Protein AF-A0A6A7RZP3-F1 (afdb_monomer_lite)

Radius of gyration: 16.65 Å; chains: 1; bounding box: 34×27×43 Å

Organism: NCBI:txid327160

Sequence (94 aa):
VYELVSEMAKRAGHSGVIEFMPWDAAQRIAQTQPNIGILALTRSPEREDKYSWLAKLYTDDLVVVGGAGIDVASLDKVKDRPIGVLSNSGAEAL

Foldseek 3Di:
DVVVVVVVCVVVVHPDDDDDDPPVVLLVCQQPPPPDDDPPADDDPVCPVRDDDDDDPDDDDDAADDDPPQDRVDCVSPVPDDGDDDPPGPVVVD

Secondary structure (DSSP, 8-state):
-HHHHHHHHHHTT--PPP----HHHHHHHHHHSTT---SSPPP-GGGGGGS----------------TT---SSGGGTTTS-----TTSGGGG-

Structure (mmCIF, N/CA/C/O backbone):
data_AF-A0A6A7RZP3-F1
#
_entry.id   AF-A0A6A7RZP3-F1
#
loop_
_atom_site.group_PDB
_atom_site.id
_atom_site.type_symbol
_atom_site.label_atom_id
_atom_site.label_alt_id
_atom_site.label_comp_id
_atom_site.label_asym_id
_atom_site.label_entity_id
_atom_site.label_seq_id
_atom_site.pdbx_PDB_ins_code
_atom_site.Cartn_x
_atom_site.Cartn_y
_atom_site.Cartn_z
_atom_site.occupancy
_atom_site.B_iso_or_equiv
_atom_site.auth_seq_id
_atom_site.auth_comp_id
_atom_site.auth_asym_id
_atom_site.auth_atom_id
_atom_site.pdbx_PDB_model_num
ATOM 1 N N . VAL A 1 1 ? 0.683 9.858 3.819 1.00 88.06 1 VAL A N 1
ATOM 2 C CA . VAL A 1 1 ? -0.198 9.024 4.685 1.00 88.06 1 VAL A CA 1
ATOM 3 C C . VAL A 1 1 ? -0.179 9.481 6.134 1.00 88.06 1 VAL A C 1
ATOM 5 O O . VAL A 1 1 ? -1.247 9.743 6.662 1.00 88.06 1 VAL A O 1
ATOM 8 N N . TYR A 1 2 ? 0.998 9.583 6.765 1.00 90.88 2 TYR A N 1
ATOM 9 C CA . TYR A 1 2 ? 1.126 9.947 8.182 1.00 90.88 2 TYR A CA 1
ATOM 10 C C . TYR A 1 2 ? 0.330 11.205 8.557 1.00 90.88 2 TYR A C 1
ATOM 12 O O . TYR A 1 2 ? -0.558 11.131 9.392 1.00 90.88 2 TYR A O 1
ATOM 20 N N . GLU A 1 3 ? 0.582 12.333 7.887 1.00 91.69 3 GLU A N 1
ATOM 21 C CA . GLU A 1 3 ? -0.087 13.608 8.194 1.00 91.69 3 GLU A CA 1
ATOM 22 C C . GLU A 1 3 ? -1.610 13.522 8.055 1.00 91.69 3 GLU A C 1
ATOM 24 O O . GLU A 1 3 ? -2.340 14.007 8.915 1.00 91.69 3 GLU A O 1
ATOM 29 N N . LEU A 1 4 ? -2.084 12.839 7.006 1.00 90.62 4 LEU A N 1
ATOM 30 C CA . LEU A 1 4 ? -3.507 12.605 6.768 1.00 90.62 4 LEU A CA 1
ATOM 31 C C . LEU A 1 4 ? -4.147 11.844 7.936 1.00 90.62 4 LEU A C 1
ATOM 33 O O . LEU A 1 4 ? -5.180 12.260 8.450 1.00 90.62 4 LEU A O 1
ATOM 37 N N . VAL A 1 5 ? -3.526 10.747 8.371 1.00 90.00 5 VAL A N 1
ATOM 38 C CA . VAL A 1 5 ? -4.059 9.909 9.453 1.00 90.00 5 VAL A CA 1
ATOM 39 C C . VAL A 1 5 ? -3.963 10.621 10.802 1.00 90.00 5 VAL A C 1
ATOM 41 O O . VAL A 1 5 ? -4.909 10.561 11.583 1.00 90.00 5 VAL A O 1
ATOM 44 N N . SER A 1 6 ? -2.873 11.345 11.057 1.00 90.69 6 SER A N 1
ATOM 45 C CA . SER A 1 6 ? -2.703 12.165 12.260 1.00 90.69 6 SER A CA 1
ATOM 46 C C . SER A 1 6 ? -3.795 13.231 12.376 1.00 90.69 6 SER A C 1
ATOM 48 O O . SER A 1 6 ? -4.391 13.403 13.439 1.00 90.69 6 SER A O 1
ATOM 50 N N . GLU A 1 7 ? -4.116 13.915 11.276 1.00 92.00 7 GLU A N 1
ATOM 51 C CA . GLU A 1 7 ? -5.194 14.905 11.251 1.00 92.00 7 GLU A CA 1
ATOM 52 C C . GLU A 1 7 ? -6.580 14.251 11.402 1.00 92.00 7 GLU A C 1
ATOM 54 O O . GLU A 1 7 ? -7.431 14.773 12.125 1.00 92.00 7 GLU A O 1
ATOM 59 N N . MET A 1 8 ? -6.814 13.082 10.793 1.00 89.56 8 MET A N 1
ATOM 60 C CA . MET A 1 8 ? -8.048 12.309 11.001 1.00 89.56 8 MET A CA 1
ATOM 61 C C . MET A 1 8 ? -8.229 11.904 12.469 1.00 89.56 8 MET A C 1
ATOM 63 O O . MET A 1 8 ? -9.310 12.100 13.024 1.00 89.56 8 MET A O 1
ATOM 67 N N . ALA A 1 9 ? -7.177 11.385 13.108 1.00 89.00 9 ALA A N 1
ATOM 68 C CA . ALA A 1 9 ? -7.197 10.990 14.514 1.00 89.00 9 ALA A CA 1
ATOM 69 C C . ALA A 1 9 ? -7.521 12.187 15.417 1.00 89.00 9 ALA A C 1
ATOM 71 O O . ALA A 1 9 ? -8.424 12.106 16.251 1.00 89.00 9 ALA A O 1
ATOM 72 N N . LYS A 1 10 ? -6.874 13.334 15.172 1.00 92.12 10 LYS A N 1
ATOM 73 C CA . LYS A 1 10 ? -7.147 14.586 15.885 1.00 92.12 10 LYS A CA 1
ATOM 74 C C . LYS A 1 10 ? -8.614 15.010 15.769 1.00 92.12 10 LYS A C 1
ATOM 76 O O . LYS A 1 10 ? -9.229 15.347 16.778 1.00 92.12 10 LYS A O 1
ATOM 81 N N . ARG A 1 11 ? -9.197 14.969 14.565 1.00 93.06 11 ARG A N 1
ATOM 82 C CA . ARG A 1 11 ? -10.616 15.320 14.336 1.00 93.06 11 ARG A CA 1
ATOM 83 C C . ARG A 1 11 ? -11.589 14.339 14.980 1.00 93.06 11 ARG A C 1
ATOM 85 O O . ARG A 1 11 ? -12.662 14.750 15.404 1.00 93.06 11 ARG A O 1
ATOM 92 N N . ALA A 1 12 ? -11.210 13.068 15.073 1.00 90.56 12 ALA A N 1
ATOM 93 C CA . ALA A 1 12 ? -11.986 12.036 15.752 1.00 90.56 12 ALA A CA 1
ATOM 94 C C . ALA A 1 12 ? -11.849 12.078 17.288 1.00 90.56 12 ALA A C 1
ATOM 96 O O . ALA A 1 12 ? -12.452 11.254 17.970 1.00 90.56 12 ALA A O 1
ATOM 97 N N . GLY A 1 13 ? -11.049 13.000 17.844 1.00 92.44 13 GLY A N 1
ATOM 98 C CA . GLY A 1 13 ? -10.763 13.055 19.280 1.00 92.44 13 GLY A CA 1
ATOM 99 C C . GLY A 1 13 ? -9.901 11.888 19.774 1.00 92.44 13 GLY A C 1
ATOM 100 O O . GLY A 1 13 ? -9.920 11.569 20.960 1.00 92.44 13 GLY A O 1
ATOM 101 N N . HIS A 1 14 ? -9.162 11.231 18.877 1.00 85.94 14 HIS A N 1
ATOM 102 C CA . HIS A 1 14 ? -8.310 10.095 19.198 1.00 85.94 14 HIS A CA 1
ATOM 103 C C . HIS A 1 14 ? -6.865 10.548 19.445 1.00 85.94 14 HIS A C 1
ATOM 105 O O . HIS A 1 14 ? -6.273 11.240 18.619 1.00 85.94 14 HIS A O 1
ATOM 111 N N . SER A 1 15 ? -6.281 10.126 20.569 1.00 75.50 15 SER A N 1
ATOM 112 C CA . SER A 1 15 ? -4.898 10.438 20.965 1.00 75.50 15 SER A CA 1
ATOM 113 C C . SER A 1 15 ? -3.905 9.316 20.636 1.00 75.50 15 SER A C 1
ATOM 115 O O . SER A 1 15 ? -2.866 9.206 21.286 1.00 75.50 15 SER A O 1
ATOM 117 N N . GLY A 1 16 ? -4.259 8.430 19.702 1.00 73.50 16 GLY A N 1
ATOM 118 C CA . GLY A 1 16 ? -3.461 7.253 19.357 1.00 73.50 16 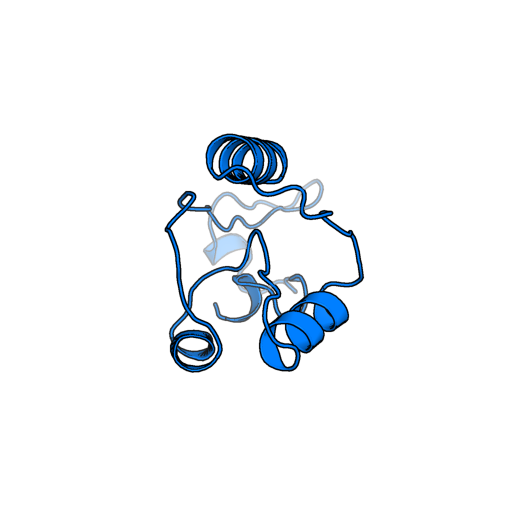GLY A CA 1
ATOM 119 C C . GLY A 1 16 ? -2.056 7.611 18.869 1.00 73.50 16 GLY A C 1
ATOM 120 O O . GLY A 1 16 ? -1.852 8.631 18.211 1.00 73.50 16 GLY A O 1
ATOM 121 N N . VAL A 1 17 ? -1.090 6.753 19.195 1.00 85.00 17 VAL A N 1
ATOM 122 C CA . VAL A 1 17 ? 0.307 6.879 18.764 1.00 85.00 17 VAL A CA 1
ATOM 123 C C . VAL A 1 17 ? 0.483 6.133 17.443 1.00 85.00 17 VAL A C 1
ATOM 125 O O . VAL A 1 17 ? 0.022 5.003 17.299 1.00 85.00 17 VAL A O 1
ATOM 128 N N . ILE A 1 18 ? 1.148 6.763 16.474 1.00 91.56 18 ILE A N 1
ATOM 129 C CA . ILE A 1 18 ? 1.595 6.088 15.252 1.00 91.56 18 ILE A CA 1
ATOM 130 C C . ILE A 1 18 ? 3.031 5.621 15.482 1.00 91.56 18 ILE A C 1
ATOM 132 O O . ILE A 1 18 ? 3.923 6.438 15.709 1.00 91.56 18 ILE A O 1
ATOM 136 N N . GLU A 1 19 ? 3.250 4.313 15.398 1.00 93.06 19 GLU A N 1
ATOM 137 C CA . GLU A 1 19 ? 4.559 3.693 15.597 1.00 93.06 19 GLU A CA 1
ATOM 138 C C . GLU A 1 19 ? 5.131 3.176 14.274 1.00 93.06 19 GLU A C 1
ATOM 140 O O . GLU A 1 19 ? 4.427 2.572 13.462 1.00 93.06 19 GLU A O 1
ATOM 145 N N . PHE A 1 20 ? 6.430 3.393 14.067 1.00 93.19 20 PHE A N 1
ATOM 146 C CA . PHE A 1 20 ? 7.162 2.870 12.916 1.00 93.19 20 PHE A CA 1
ATOM 147 C C . PHE A 1 20 ? 7.890 1.586 13.303 1.00 93.19 20 PHE A C 1
ATOM 149 O O . PHE A 1 20 ? 8.613 1.543 14.297 1.00 93.19 20 PHE A O 1
ATOM 156 N N . MET A 1 21 ? 7.722 0.542 12.497 1.00 94.75 21 MET A N 1
ATOM 157 C CA . MET A 1 21 ? 8.307 -0.775 12.739 1.00 94.75 21 MET A CA 1
ATOM 158 C C . MET A 1 21 ? 8.512 -1.528 11.415 1.00 94.75 21 MET A C 1
ATOM 160 O O . MET A 1 21 ? 7.980 -1.099 10.387 1.00 94.75 21 MET A O 1
ATOM 164 N N . PRO A 1 22 ? 9.258 -2.651 11.407 1.00 95.25 22 PRO A N 1
ATOM 165 C CA . PRO A 1 22 ? 9.377 -3.495 10.223 1.00 95.25 22 PRO A CA 1
ATOM 166 C C . PRO A 1 22 ? 8.006 -3.918 9.683 1.00 95.25 22 PRO A C 1
ATOM 168 O O . PRO A 1 22 ? 7.113 -4.276 10.452 1.00 95.25 22 PRO A O 1
ATOM 171 N N . TRP A 1 23 ? 7.849 -3.905 8.359 1.00 93.81 23 TRP A N 1
ATOM 172 C CA . TRP A 1 23 ? 6.548 -4.067 7.700 1.00 93.81 23 TRP A CA 1
ATOM 173 C C . TRP A 1 23 ? 5.830 -5.376 8.058 1.00 93.81 23 TRP A C 1
ATOM 175 O O . TRP A 1 23 ? 4.634 -5.377 8.350 1.00 93.81 23 TRP A O 1
ATOM 185 N N . ASP A 1 24 ? 6.569 -6.481 8.144 1.00 93.81 24 ASP A N 1
ATOM 186 C CA . ASP A 1 24 ? 6.019 -7.778 8.553 1.00 93.81 24 ASP A CA 1
ATOM 187 C C . ASP A 1 24 ? 5.519 -7.776 10.004 1.00 93.81 24 ASP A C 1
ATOM 189 O O . ASP A 1 24 ? 4.535 -8.438 10.339 1.00 93.81 24 ASP A O 1
ATOM 193 N N . ALA A 1 25 ? 6.177 -7.016 10.886 1.00 95.56 25 ALA A N 1
ATOM 194 C CA . ALA A 1 25 ? 5.729 -6.852 12.263 1.00 95.56 25 ALA A CA 1
ATOM 195 C C . ALA A 1 25 ? 4.444 -6.020 12.340 1.00 95.56 25 ALA A C 1
ATOM 197 O O . ALA A 1 25 ? 3.519 -6.424 13.045 1.00 95.56 25 ALA A O 1
ATOM 198 N N . ALA A 1 26 ? 4.357 -4.931 11.568 1.00 95.56 26 ALA A N 1
ATOM 199 C CA . ALA A 1 26 ? 3.158 -4.099 11.487 1.00 95.56 26 ALA A CA 1
ATOM 200 C C . ALA A 1 26 ? 1.948 -4.898 10.982 1.00 95.56 26 ALA A C 1
ATOM 202 O O . ALA A 1 26 ? 0.886 -4.872 11.604 1.00 95.56 26 ALA A O 1
ATOM 203 N N . GLN A 1 27 ? 2.115 -5.665 9.898 1.00 95.12 27 GLN A N 1
ATOM 204 C CA . GLN A 1 27 ? 1.043 -6.503 9.356 1.00 95.12 27 GLN A CA 1
ATOM 205 C C . GLN A 1 27 ? 0.589 -7.572 10.345 1.00 95.12 27 GLN A C 1
ATOM 207 O O . GLN A 1 27 ? -0.613 -7.741 10.540 1.00 95.12 27 GLN A O 1
ATOM 212 N N . ARG A 1 28 ? 1.531 -8.259 11.004 1.00 95.38 28 ARG A N 1
ATOM 213 C CA . ARG A 1 28 ? 1.204 -9.274 12.008 1.00 95.38 28 ARG A CA 1
ATOM 214 C C . ARG A 1 28 ? 0.389 -8.679 13.151 1.00 95.38 28 ARG A C 1
ATOM 216 O O . ARG A 1 28 ? -0.657 -9.221 13.478 1.00 95.38 28 ARG A O 1
ATOM 223 N N . ILE A 1 29 ? 0.850 -7.579 13.744 1.00 96.12 29 ILE A N 1
ATOM 224 C CA . ILE A 1 29 ? 0.172 -6.947 14.882 1.00 96.12 29 ILE A CA 1
ATOM 225 C C . ILE A 1 29 ? -1.226 -6.458 14.479 1.00 96.12 29 ILE A C 1
ATOM 227 O O . ILE A 1 29 ? -2.178 -6.712 15.207 1.00 96.12 29 ILE A O 1
ATOM 231 N N . ALA A 1 30 ? -1.374 -5.843 13.303 1.00 95.38 30 ALA A N 1
ATOM 232 C CA . ALA A 1 30 ? -2.674 -5.383 12.813 1.00 95.38 30 ALA A CA 1
ATOM 233 C C . ALA A 1 30 ? -3.673 -6.522 12.531 1.00 95.38 30 ALA A C 1
ATOM 235 O O . ALA A 1 30 ? -4.877 -6.301 12.605 1.00 95.38 30 ALA A O 1
ATOM 236 N N . GLN A 1 31 ? -3.195 -7.728 12.207 1.00 94.94 31 GLN A N 1
ATOM 237 C CA . GLN A 1 31 ? -4.053 -8.899 11.980 1.00 94.94 31 GLN A CA 1
ATOM 238 C C . GLN A 1 31 ? -4.384 -9.663 13.267 1.00 94.94 31 GLN A C 1
ATOM 240 O O . GLN A 1 31 ? -5.419 -10.321 13.334 1.00 94.94 31 GLN A O 1
ATOM 245 N N . THR A 1 32 ? -3.504 -9.637 14.274 1.00 96.19 32 THR A N 1
ATOM 246 C CA . THR A 1 32 ? -3.638 -10.505 15.456 1.00 96.19 32 THR A CA 1
ATOM 247 C C . THR A 1 32 ? -4.031 -9.780 16.733 1.00 96.19 32 THR A C 1
ATOM 249 O O . THR A 1 32 ? -4.473 -10.437 17.676 1.00 96.19 32 THR A O 1
ATOM 252 N N . GLN A 1 33 ? -3.881 -8.456 16.799 1.00 95.38 33 GLN A N 1
ATOM 253 C CA . GLN A 1 33 ? -4.205 -7.675 17.989 1.00 95.38 33 GLN A CA 1
ATOM 254 C C . GLN A 1 33 ? -5.441 -6.796 17.770 1.00 95.38 33 GLN A C 1
ATOM 256 O O . GLN A 1 33 ? -5.612 -6.206 16.702 1.00 95.38 33 GLN A O 1
ATOM 261 N N . PRO A 1 34 ? -6.313 -6.676 18.785 1.00 92.44 34 PRO A N 1
ATOM 262 C CA . PRO A 1 34 ? -7.503 -5.847 18.683 1.00 92.44 34 PRO A CA 1
ATOM 263 C C . PRO A 1 34 ? -7.146 -4.358 18.699 1.00 92.44 34 PRO A C 1
ATOM 265 O O . PRO A 1 34 ? -6.185 -3.943 19.341 1.00 92.44 34 PRO A O 1
ATOM 268 N N . ASN A 1 35 ? -7.997 -3.541 18.072 1.00 89.56 35 ASN A N 1
ATOM 269 C CA . ASN A 1 35 ? -7.924 -2.074 18.098 1.00 89.56 35 ASN A CA 1
ATOM 270 C C . ASN A 1 35 ? -6.633 -1.479 17.511 1.00 89.56 35 ASN A C 1
ATOM 272 O O . ASN A 1 35 ? -6.233 -0.381 17.897 1.00 89.56 35 ASN A O 1
ATOM 276 N N . ILE A 1 36 ? -5.997 -2.175 16.566 1.00 92.12 36 ILE A N 1
ATOM 277 C CA . ILE A 1 36 ? -4.826 -1.670 15.847 1.00 92.12 36 ILE A CA 1
ATOM 278 C C . ILE A 1 36 ? -5.165 -1.488 14.370 1.00 92.12 36 ILE A C 1
ATOM 280 O O . ILE A 1 36 ? -5.651 -2.399 13.705 1.00 92.12 36 ILE A O 1
ATOM 284 N N . GLY A 1 37 ? -4.900 -0.286 13.859 1.00 92.06 37 GLY A N 1
ATOM 285 C CA . GLY A 1 37 ? -4.959 0.022 12.434 1.00 92.06 37 GLY A CA 1
ATOM 286 C C . GLY A 1 37 ? -3.574 -0.047 11.797 1.00 92.06 37 GLY A C 1
ATO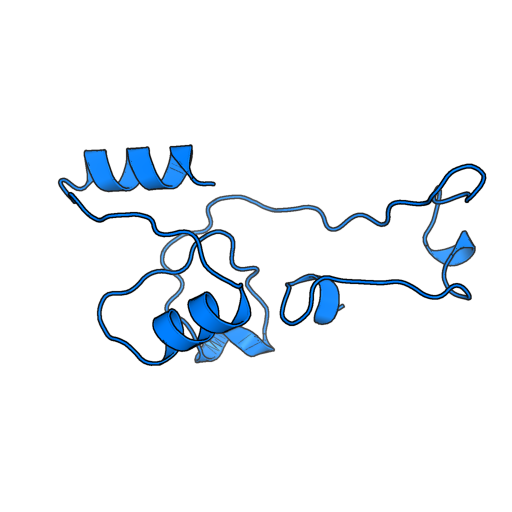M 287 O O . GLY A 1 37 ? -2.574 0.285 12.429 1.00 92.06 37 GLY A O 1
ATOM 288 N N . ILE A 1 38 ? -3.524 -0.429 10.523 1.00 94.00 38 ILE A N 1
ATOM 289 C CA . ILE A 1 38 ? -2.321 -0.339 9.691 1.00 94.00 38 ILE A CA 1
ATOM 290 C C . ILE A 1 38 ? -2.524 0.713 8.606 1.00 94.00 38 ILE A C 1
ATOM 292 O O . ILE A 1 38 ? -3.594 0.818 8.006 1.00 94.00 38 ILE A O 1
ATOM 296 N N . LEU A 1 39 ? -1.495 1.525 8.382 1.00 91.38 39 LEU A N 1
ATOM 297 C CA . LEU A 1 39 ? -1.536 2.649 7.452 1.00 91.38 39 LEU A CA 1
ATOM 298 C C . LEU A 1 39 ? -0.793 2.286 6.162 1.00 91.38 39 LEU A C 1
ATOM 300 O O . LEU A 1 39 ? 0.128 1.476 6.189 1.00 91.38 39 LEU A O 1
ATOM 304 N N . ALA A 1 40 ? -1.175 2.915 5.046 1.00 87.25 40 ALA A N 1
ATOM 305 C CA . ALA A 1 40 ? -0.561 2.707 3.725 1.00 87.25 40 ALA A CA 1
ATOM 306 C C . ALA A 1 40 ? -0.603 1.248 3.213 1.00 87.25 40 ALA A C 1
ATOM 308 O O . ALA A 1 40 ? 0.253 0.831 2.438 1.00 87.25 40 ALA A O 1
ATOM 309 N N . LEU A 1 41 ? -1.602 0.463 3.630 1.00 92.31 41 LEU A N 1
ATOM 310 C CA . LEU A 1 41 ? -1.780 -0.906 3.152 1.00 92.31 41 LEU A CA 1
ATOM 311 C C . LEU A 1 41 ? -2.547 -0.926 1.819 1.00 92.31 41 LEU A C 1
ATOM 313 O O . LEU A 1 41 ? -3.696 -0.488 1.754 1.00 92.31 41 LEU A O 1
ATOM 317 N N . THR A 1 42 ? -1.938 -1.483 0.770 1.00 92.06 42 THR A N 1
ATOM 318 C CA . THR A 1 42 ? -2.621 -1.735 -0.509 1.00 92.06 42 THR A CA 1
ATOM 319 C C . THR A 1 42 ? -3.723 -2.777 -0.325 1.00 92.06 42 THR A C 1
ATOM 321 O O . THR A 1 42 ? -3.456 -3.882 0.162 1.00 92.06 42 THR A O 1
ATOM 324 N N . ARG A 1 43 ? -4.945 -2.429 -0.744 1.00 92.56 43 ARG A N 1
ATOM 325 C CA . ARG A 1 43 ? -6.089 -3.345 -0.814 1.00 92.56 43 ARG A CA 1
ATOM 326 C C . ARG A 1 43 ? -5.971 -4.242 -2.042 1.00 92.56 43 ARG A C 1
ATOM 328 O O . ARG A 1 43 ? -5.805 -3.734 -3.146 1.00 92.56 43 ARG A O 1
ATOM 335 N N . 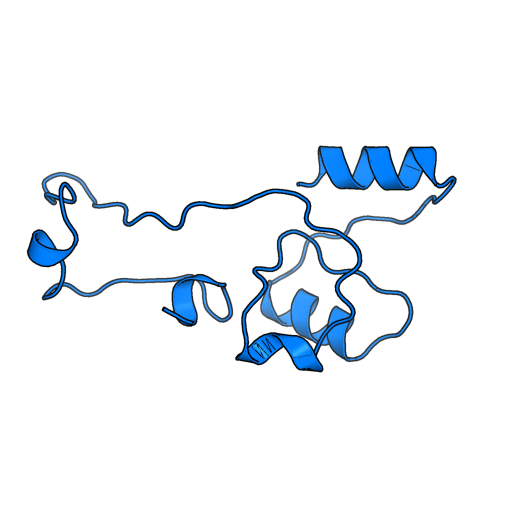SER A 1 44 ? -6.072 -5.551 -1.838 1.00 90.44 44 SER A N 1
ATOM 336 C CA . SER A 1 44 ? -6.024 -6.578 -2.884 1.00 90.44 44 SER A CA 1
ATOM 337 C C . SER A 1 44 ? -6.976 -7.732 -2.536 1.00 90.44 44 SER A C 1
ATOM 339 O O . SER A 1 44 ? -7.338 -7.865 -1.359 1.00 90.44 44 SER A O 1
ATOM 341 N N . PRO A 1 45 ? -7.375 -8.575 -3.509 1.00 91.94 45 PRO A N 1
ATOM 342 C CA . PRO A 1 45 ? -8.246 -9.724 -3.251 1.00 91.94 45 PRO A CA 1
ATOM 343 C C . PRO A 1 45 ? -7.728 -10.650 -2.139 1.00 91.94 45 PRO A C 1
ATOM 345 O O . PRO A 1 45 ? -8.488 -11.084 -1.283 1.00 91.94 45 PRO A O 1
ATOM 348 N N . GLU A 1 46 ? -6.417 -10.884 -2.074 1.00 90.81 46 GLU A N 1
ATOM 349 C CA . GLU A 1 46 ? -5.763 -11.788 -1.112 1.00 90.81 46 GLU A CA 1
ATOM 350 C C . GLU A 1 46 ? -5.747 -11.242 0.328 1.00 90.81 46 GLU A C 1
ATOM 352 O O . GLU A 1 46 ? -5.382 -11.950 1.278 1.00 90.81 46 GLU A O 1
ATOM 357 N N . ARG A 1 47 ? -6.075 -9.957 0.495 1.00 92.44 47 ARG A N 1
ATOM 358 C CA . ARG A 1 47 ? -6.120 -9.250 1.782 1.00 92.44 47 ARG A CA 1
ATOM 359 C C . ARG A 1 47 ? -7.528 -8.894 2.219 1.00 92.44 47 ARG A C 1
ATOM 361 O O . ARG A 1 47 ? -7.683 -8.448 3.353 1.00 92.44 47 ARG A O 1
ATOM 368 N N . GLU A 1 48 ? -8.522 -9.069 1.355 1.00 94.00 48 GLU A N 1
ATOM 369 C CA . GLU A 1 48 ? -9.885 -8.610 1.609 1.00 94.00 48 GLU A CA 1
ATOM 370 C C . GLU A 1 48 ? -10.433 -9.193 2.918 1.00 94.00 48 GLU A C 1
ATOM 372 O O . GLU A 1 48 ? -10.862 -8.438 3.783 1.00 94.00 48 GLU A O 1
ATOM 377 N N . ASP A 1 49 ? -10.260 -10.501 3.123 1.00 95.25 49 ASP A N 1
ATOM 378 C CA . ASP A 1 49 ? -10.745 -11.213 4.313 1.00 95.25 49 ASP A CA 1
ATOM 379 C C . ASP A 1 49 ? -9.837 -11.066 5.550 1.00 95.25 49 ASP A C 1
ATOM 381 O O . ASP A 1 49 ? -10.153 -11.578 6.624 1.00 95.25 49 ASP A O 1
ATOM 385 N N . LYS A 1 50 ? -8.683 -10.395 5.424 1.00 93.31 50 LYS A N 1
ATOM 386 C CA . LYS A 1 50 ? -7.697 -10.247 6.514 1.00 93.31 50 LYS A CA 1
ATOM 387 C C . LYS A 1 50 ? -7.839 -8.936 7.282 1.00 93.31 50 LYS A C 1
ATOM 389 O O . LYS A 1 50 ? -7.247 -8.799 8.350 1.00 93.31 50 LYS A O 1
ATOM 394 N N . TYR A 1 51 ? -8.570 -7.966 6.735 1.00 94.69 51 TYR A N 1
ATOM 395 C CA . TYR A 1 51 ? -8.650 -6.614 7.275 1.00 94.69 51 TYR A CA 1
ATOM 396 C C . TYR A 1 51 ? -10.060 -6.044 7.172 1.00 94.69 51 TYR A C 1
ATOM 398 O O . TYR A 1 51 ? -10.773 -6.260 6.199 1.00 94.69 51 TYR A O 1
ATOM 406 N N . SER A 1 52 ? -10.411 -5.198 8.137 1.00 93.62 52 SER A N 1
ATOM 407 C CA . SER A 1 52 ? -11.564 -4.308 8.020 1.00 93.62 52 SER A CA 1
ATOM 408 C C . SER A 1 52 ? -11.145 -3.008 7.329 1.00 93.62 52 SER A C 1
ATOM 410 O O . SER A 1 52 ? -10.403 -2.201 7.893 1.00 93.62 52 SER A O 1
ATOM 412 N N . TRP A 1 53 ? -11.626 -2.780 6.106 1.00 93.19 53 TRP A N 1
ATOM 413 C CA . TRP A 1 53 ? -11.282 -1.600 5.306 1.00 93.19 53 TRP A CA 1
ATOM 414 C C . TRP A 1 53 ? -12.139 -0.388 5.686 1.00 93.19 53 TRP A C 1
ATOM 416 O O . TRP A 1 53 ? -13.291 -0.280 5.276 1.00 93.19 53 TRP A O 1
ATOM 426 N N . LEU A 1 54 ? -11.570 0.543 6.457 1.00 89.12 54 LEU A N 1
ATOM 427 C CA . LEU A 1 54 ? -12.311 1.693 6.996 1.00 89.12 54 LEU A CA 1
ATOM 428 C C . LEU A 1 54 ? -12.547 2.811 5.972 1.00 89.12 54 LEU A C 1
ATOM 430 O O . LEU A 1 54 ? -13.645 3.353 5.880 1.00 89.12 54 LEU A O 1
ATOM 434 N N . ALA A 1 55 ? -11.508 3.193 5.227 1.00 87.31 55 ALA A N 1
ATOM 435 C CA . ALA A 1 55 ? -11.576 4.296 4.275 1.00 87.31 55 ALA A CA 1
ATOM 436 C C . ALA A 1 55 ? -10.514 4.154 3.180 1.00 87.31 55 ALA A C 1
ATOM 438 O O . ALA A 1 55 ? -9.373 3.774 3.449 1.00 87.31 55 ALA A O 1
ATOM 439 N N . LYS A 1 56 ? -10.869 4.528 1.945 1.00 90.62 56 LYS A N 1
ATOM 440 C CA . LYS A 1 56 ? -9.892 4.735 0.871 1.00 90.62 56 LYS A CA 1
ATOM 441 C C . LYS A 1 56 ? -9.226 6.094 1.078 1.00 90.62 56 LYS A C 1
ATOM 443 O O . LYS A 1 56 ? -9.885 7.119 0.941 1.00 90.62 56 LYS A O 1
ATOM 448 N N . LEU A 1 57 ? -7.931 6.096 1.388 1.00 89.06 57 LEU A N 1
ATOM 449 C CA . LEU A 1 57 ? -7.179 7.334 1.616 1.00 89.06 57 LEU A CA 1
ATOM 450 C C . LEU A 1 57 ? -6.762 8.007 0.300 1.00 89.06 57 LEU A C 1
ATOM 452 O O . LEU A 1 57 ? -6.939 9.209 0.144 1.00 89.06 57 LEU A O 1
ATOM 456 N N . TYR A 1 58 ? -6.212 7.238 -0.640 1.00 88.69 58 TYR A N 1
ATOM 457 C CA . TYR A 1 58 ? -5.828 7.682 -1.983 1.00 88.69 58 TYR A CA 1
ATOM 458 C C . TYR A 1 58 ? -5.634 6.458 -2.897 1.00 88.69 58 TYR A C 1
ATOM 460 O O . TYR A 1 58 ? -5.739 5.317 -2.442 1.00 88.69 58 TYR A O 1
ATOM 468 N N . THR A 1 59 ? -5.417 6.692 -4.191 1.00 89.88 59 THR A N 1
ATOM 469 C CA . THR A 1 59 ? -4.927 5.672 -5.132 1.00 89.88 59 THR A CA 1
ATOM 470 C C . THR A 1 59 ? -3.422 5.863 -5.275 1.00 89.88 59 THR A C 1
ATOM 472 O O . THR A 1 59 ? -2.996 6.999 -5.467 1.00 89.88 59 THR A O 1
ATOM 475 N N . ASP A 1 60 ? -2.650 4.786 -5.158 1.00 87.00 60 ASP A N 1
ATOM 476 C CA . ASP A 1 60 ? -1.196 4.805 -5.331 1.00 87.00 60 ASP A CA 1
ATOM 477 C C . ASP A 1 60 ? -0.819 4.149 -6.661 1.00 87.00 60 ASP A C 1
ATOM 479 O O . ASP A 1 60 ? -1.381 3.104 -7.003 1.00 87.00 60 ASP A O 1
ATOM 483 N N . ASP A 1 61 ? 0.120 4.753 -7.385 1.00 88.62 61 ASP A N 1
ATOM 484 C CA . ASP A 1 61 ? 0.614 4.232 -8.657 1.00 88.62 61 ASP A CA 1
ATOM 485 C C . ASP A 1 61 ? 1.890 3.427 -8.407 1.00 88.62 61 ASP A C 1
ATOM 487 O O . ASP A 1 61 ? 2.922 3.958 -7.992 1.00 88.62 61 ASP A O 1
ATOM 491 N N . LEU A 1 62 ? 1.834 2.124 -8.683 1.00 88.38 62 LEU A N 1
ATOM 492 C CA . LEU A 1 62 ? 3.019 1.276 -8.645 1.00 88.38 62 LEU A CA 1
ATOM 493 C C . LEU A 1 62 ? 3.852 1.513 -9.904 1.00 88.38 62 LEU A C 1
ATOM 495 O O . LEU A 1 62 ? 3.400 1.282 -11.025 1.00 88.38 62 LEU A O 1
ATOM 499 N N . VAL A 1 63 ? 5.083 1.976 -9.702 1.00 92.12 63 VAL A N 1
ATOM 500 C CA . VAL A 1 63 ? 6.016 2.317 -10.777 1.00 92.12 63 VAL A CA 1
ATOM 501 C C . VAL A 1 63 ? 7.263 1.445 -10.720 1.00 92.12 63 VAL A C 1
ATOM 503 O O . VAL A 1 63 ? 7.733 1.064 -9.648 1.00 92.12 63 VAL A O 1
ATOM 506 N N . VAL A 1 64 ? 7.833 1.165 -11.890 1.00 93.88 64 VAL A N 1
ATOM 507 C CA . VAL A 1 64 ? 9.147 0.528 -12.010 1.00 93.88 64 VAL A CA 1
ATOM 508 C C . VAL A 1 64 ? 10.200 1.617 -12.153 1.00 93.88 64 VAL A C 1
ATOM 510 O O . VAL A 1 64 ? 10.110 2.467 -13.038 1.00 93.88 64 VAL A O 1
ATOM 513 N N . VAL A 1 65 ? 11.218 1.581 -11.296 1.00 94.88 65 VAL A N 1
ATOM 514 C CA . VAL A 1 65 ? 12.340 2.524 -11.339 1.00 94.88 65 VAL A CA 1
ATOM 515 C C . VAL A 1 65 ? 13.604 1.787 -11.760 1.00 94.88 65 VAL A C 1
ATOM 517 O O . VAL A 1 65 ? 13.968 0.764 -11.182 1.00 94.88 65 VAL A O 1
ATOM 520 N N . GLY A 1 66 ? 14.274 2.314 -12.783 1.00 95.00 66 GLY A N 1
ATOM 521 C CA . GLY A 1 66 ? 15.537 1.791 -13.292 1.00 95.00 66 GLY A CA 1
ATOM 522 C C . GLY A 1 66 ? 16.734 2.539 -12.715 1.00 95.00 66 GLY A C 1
ATOM 523 O O . GLY A 1 66 ? 16.674 3.742 -12.470 1.00 95.00 66 GLY A O 1
ATOM 524 N N . GLY A 1 67 ? 17.848 1.829 -12.535 1.00 93.19 67 GLY A N 1
ATOM 525 C CA . GLY A 1 67 ? 19.149 2.459 -12.311 1.00 93.19 67 GLY A CA 1
ATOM 526 C C . GLY A 1 67 ? 19.652 3.208 -13.552 1.00 93.19 67 GLY A C 1
ATOM 527 O O . GLY A 1 67 ? 19.060 3.136 -14.631 1.00 93.19 67 GLY A O 1
ATOM 528 N N . ALA A 1 68 ? 20.778 3.910 -13.417 1.00 94.81 68 ALA A N 1
ATOM 529 C CA . ALA A 1 68 ? 21.375 4.659 -14.521 1.00 94.81 68 ALA A CA 1
ATOM 530 C C . ALA A 1 68 ? 21.584 3.778 -15.771 1.00 94.81 68 ALA A C 1
ATOM 532 O O . ALA A 1 68 ? 22.136 2.681 -15.686 1.00 94.81 68 ALA A O 1
ATOM 533 N N . GLY A 1 69 ? 21.136 4.269 -16.930 1.00 93.62 69 GLY A N 1
ATOM 534 C CA . GLY A 1 69 ? 21.247 3.569 -18.214 1.00 93.62 69 GLY A CA 1
ATOM 535 C C . GLY A 1 69 ? 20.205 2.471 -18.461 1.00 93.62 69 GLY A C 1
ATOM 536 O O . GLY A 1 69 ? 20.226 1.866 -19.529 1.00 93.62 69 GLY A O 1
ATOM 537 N N . ILE A 1 70 ? 19.290 2.210 -17.520 1.00 95.00 70 ILE A N 1
ATOM 538 C CA . ILE A 1 70 ? 18.175 1.280 -17.731 1.00 95.00 70 ILE A CA 1
ATOM 539 C C . ILE A 1 70 ? 16.981 2.047 -18.300 1.00 95.00 70 ILE A C 1
ATOM 541 O O . ILE A 1 70 ? 16.449 2.958 -17.670 1.00 95.00 70 ILE A O 1
ATOM 545 N N . ASP A 1 71 ? 16.545 1.649 -19.492 1.00 94.88 71 ASP A N 1
ATOM 546 C CA . ASP A 1 71 ? 15.357 2.194 -20.141 1.00 94.88 71 ASP A CA 1
ATOM 547 C C . ASP A 1 71 ? 14.086 1.561 -19.556 1.00 94.88 71 ASP A C 1
ATOM 549 O O . ASP A 1 71 ? 13.747 0.418 -19.860 1.00 94.88 71 ASP A O 1
ATOM 553 N N . VAL A 1 72 ? 13.395 2.324 -18.706 1.00 95.38 72 VAL A N 1
ATOM 554 C CA . VAL A 1 72 ? 12.113 1.958 -18.076 1.00 95.38 72 VAL A CA 1
ATOM 555 C C . VAL A 1 72 ? 10.914 2.661 -18.721 1.00 95.38 72 VAL A C 1
ATOM 557 O O . VAL A 1 72 ? 9.877 2.824 -18.087 1.00 95.38 72 VAL A O 1
ATOM 560 N N . ALA A 1 73 ? 11.024 3.092 -19.983 1.00 94.19 73 ALA A N 1
ATOM 561 C CA . ALA A 1 73 ? 9.922 3.778 -20.665 1.00 94.19 73 ALA A CA 1
ATOM 562 C C . ALA A 1 73 ? 8.696 2.875 -20.919 1.00 94.19 73 ALA A C 1
ATOM 564 O O . ALA A 1 73 ? 7.606 3.381 -21.177 1.00 94.19 73 ALA A O 1
ATOM 565 N N . SER A 1 74 ? 8.861 1.548 -20.869 1.00 94.31 74 SER A N 1
ATOM 566 C CA . SER A 1 74 ? 7.762 0.578 -20.895 1.00 94.31 74 SER A CA 1
ATOM 567 C C . SER A 1 74 ? 8.145 -0.725 -20.190 1.00 94.31 74 SER A C 1
ATOM 569 O O . SER A 1 74 ? 9.325 -1.072 -20.104 1.00 94.31 74 SER A O 1
ATOM 571 N N . LEU A 1 75 ? 7.143 -1.478 -19.720 1.00 92.31 75 LEU A N 1
ATOM 572 C CA . LEU A 1 75 ? 7.358 -2.773 -19.059 1.00 92.31 75 LEU A CA 1
ATOM 573 C C . LEU A 1 75 ? 8.027 -3.799 -19.988 1.00 92.31 75 LEU A C 1
ATOM 575 O O . LEU A 1 75 ? 8.892 -4.552 -19.546 1.00 92.31 75 LEU A O 1
ATOM 579 N N . ASP A 1 76 ? 7.714 -3.774 -21.288 1.00 95.06 76 ASP A N 1
ATOM 580 C CA . ASP A 1 76 ? 8.314 -4.677 -22.281 1.00 95.06 76 ASP A CA 1
ATOM 581 C C . ASP A 1 76 ? 9.842 -4.588 -22.345 1.00 95.06 76 ASP A C 1
ATOM 583 O O . ASP A 1 76 ? 10.503 -5.581 -22.643 1.00 95.06 76 ASP A O 1
ATOM 587 N N . LYS A 1 77 ? 10.414 -3.414 -22.053 1.00 95.06 77 LYS A N 1
ATOM 588 C CA . LYS A 1 77 ? 11.867 -3.192 -22.091 1.00 95.06 77 LYS A CA 1
ATOM 589 C C . LYS A 1 77 ? 12.604 -3.780 -20.892 1.00 95.06 77 LYS A C 1
ATOM 591 O O . LYS A 1 77 ? 13.824 -3.935 -20.941 1.00 95.06 77 LYS A O 1
ATOM 596 N N . VAL A 1 78 ? 11.883 -4.101 -19.819 1.00 94.56 78 VAL A N 1
ATOM 597 C CA . VAL A 1 78 ? 12.465 -4.588 -18.561 1.00 94.56 78 VAL A CA 1
ATOM 598 C C . VAL A 1 78 ? 11.916 -5.931 -18.098 1.00 94.56 78 VAL A C 1
ATOM 600 O O . 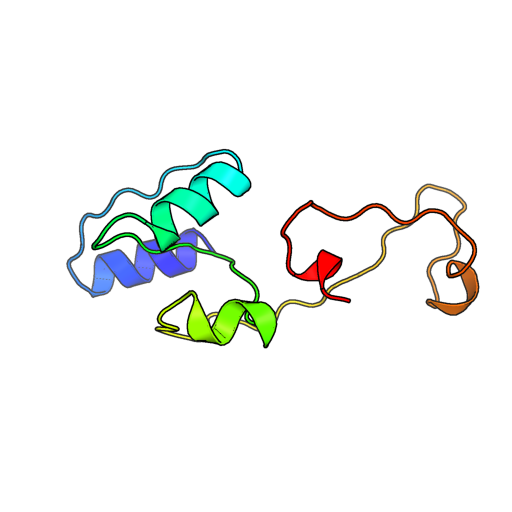VAL A 1 78 ? 12.405 -6.452 -17.102 1.00 94.56 78 VAL A O 1
ATOM 603 N N . LYS A 1 79 ? 10.975 -6.529 -18.835 1.00 92.75 79 LYS A N 1
ATOM 604 C CA . LYS A 1 79 ? 10.332 -7.807 -18.485 1.00 92.75 79 LYS A CA 1
ATOM 605 C C . LYS A 1 79 ? 11.306 -8.972 -18.262 1.00 92.75 79 LYS A C 1
ATOM 607 O O . LYS A 1 79 ? 11.025 -9.847 -17.456 1.00 92.75 79 LYS A O 1
ATOM 612 N N . ASP A 1 80 ? 12.450 -8.967 -18.950 1.00 94.44 80 ASP A N 1
ATOM 613 C CA . ASP A 1 80 ? 13.462 -10.031 -18.873 1.00 94.44 80 ASP A CA 1
ATOM 614 C C . ASP A 1 80 ? 14.564 -9.730 -17.836 1.00 94.44 80 ASP A C 1
ATOM 616 O O . ASP A 1 80 ? 15.584 -10.419 -17.770 1.00 94.44 80 ASP A O 1
ATOM 620 N N . ARG A 1 81 ? 14.406 -8.665 -17.038 1.00 93.75 81 ARG A N 1
ATOM 621 C CA . ARG A 1 81 ? 15.364 -8.271 -15.998 1.00 93.75 81 ARG A CA 1
ATOM 622 C C . ARG A 1 81 ? 14.873 -8.719 -14.620 1.00 93.75 81 ARG A C 1
ATOM 624 O O . ARG A 1 81 ? 13.670 -8.758 -14.386 1.00 93.75 81 ARG A O 1
ATOM 631 N N . PRO A 1 82 ? 15.782 -8.976 -13.664 1.00 93.75 82 PRO A N 1
ATOM 632 C CA . PRO A 1 82 ? 15.391 -9.129 -12.269 1.00 93.75 82 PRO A CA 1
ATOM 633 C C . PRO A 1 82 ? 14.727 -7.845 -11.753 1.00 93.75 82 PRO A C 1
ATOM 635 O O . PRO A 1 82 ? 15.308 -6.762 -11.867 1.00 93.75 82 PRO A O 1
ATOM 638 N N . ILE A 1 83 ? 13.534 -7.974 -11.173 1.00 92.62 83 ILE A N 1
ATOM 639 C CA . ILE A 1 83 ? 12.786 -6.881 -10.543 1.00 92.62 83 ILE A CA 1
ATOM 640 C C . ILE A 1 83 ? 12.678 -7.186 -9.050 1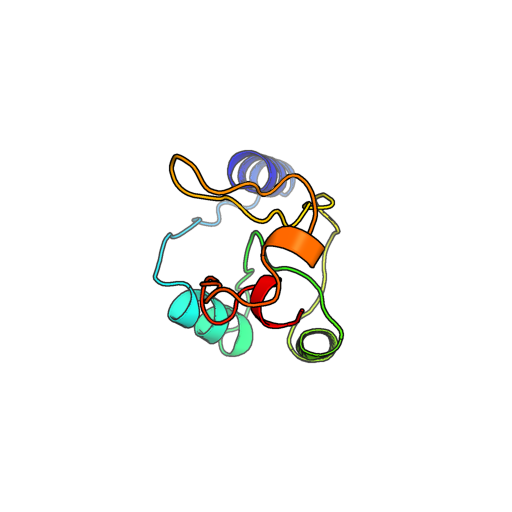.00 92.62 83 ILE A C 1
ATOM 642 O O . ILE A 1 83 ? 12.276 -8.279 -8.657 1.00 92.62 83 ILE A O 1
ATOM 646 N N . GLY A 1 84 ? 13.079 -6.224 -8.221 1.00 94.38 84 GLY A N 1
ATOM 647 C CA . GLY A 1 84 ? 12.918 -6.293 -6.773 1.00 94.38 84 GLY A CA 1
ATOM 648 C C . GLY A 1 84 ? 11.683 -5.520 -6.330 1.00 94.38 84 GLY A C 1
ATOM 649 O O . GLY A 1 84 ? 11.427 -4.424 -6.827 1.00 94.38 84 GLY A O 1
ATOM 650 N N . VAL A 1 85 ? 10.955 -6.068 -5.362 1.00 94.12 85 VAL A N 1
ATOM 651 C CA . VAL A 1 85 ? 9.823 -5.411 -4.698 1.00 94.12 85 VAL A CA 1
ATOM 652 C C . VAL A 1 85 ? 9.999 -5.484 -3.187 1.00 94.12 85 VAL A C 1
ATOM 654 O O . VAL A 1 85 ? 10.773 -6.295 -2.676 1.00 94.12 85 VAL A O 1
ATOM 657 N N . LEU A 1 86 ? 9.281 -4.634 -2.453 1.00 91.19 86 LEU A N 1
ATOM 658 C CA . LEU A 1 86 ? 9.184 -4.783 -1.006 1.00 91.19 86 LEU A CA 1
ATOM 659 C C . LEU A 1 86 ? 8.369 -6.046 -0.690 1.00 91.19 86 LEU A C 1
ATOM 661 O O . LEU A 1 86 ? 7.230 -6.170 -1.148 1.00 91.19 86 LEU A O 1
ATOM 665 N N . SER A 1 87 ? 8.933 -6.953 0.106 1.00 90.44 87 SER A N 1
ATOM 666 C CA . SER A 1 87 ? 8.239 -8.167 0.548 1.00 90.44 87 SER A CA 1
ATOM 667 C C . SER A 1 87 ? 6.957 -7.835 1.307 1.00 90.44 87 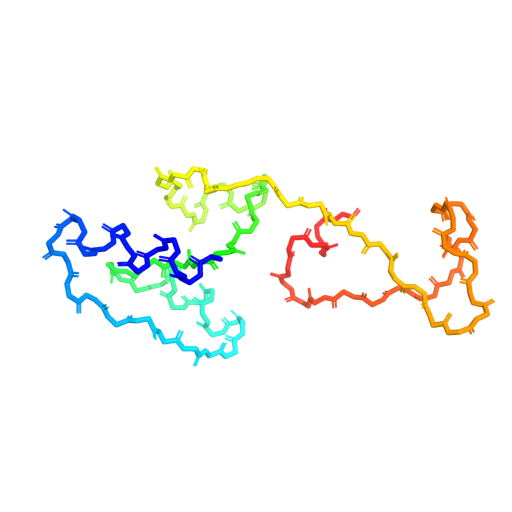SER A C 1
ATOM 669 O O . SER A 1 87 ? 6.905 -6.880 2.088 1.00 90.44 87 SER A O 1
ATOM 671 N N . ASN A 1 88 ? 5.908 -8.612 1.056 1.00 89.50 88 ASN A N 1
ATOM 672 C CA . ASN A 1 88 ? 4.547 -8.395 1.530 1.00 89.50 88 ASN A CA 1
ATOM 673 C C . ASN A 1 88 ? 3.996 -6.990 1.218 1.00 89.50 88 ASN A C 1
ATOM 675 O O . ASN A 1 88 ? 3.156 -6.474 1.960 1.00 89.50 88 ASN A O 1
ATOM 679 N N . SER A 1 89 ? 4.442 -6.322 0.153 1.00 91.06 89 SER A N 1
ATOM 680 C CA . SER A 1 89 ? 3.843 -5.061 -0.315 1.00 91.06 89 SER A CA 1
ATOM 681 C C . SER A 1 89 ? 2.732 -5.306 -1.339 1.00 91.06 89 SER A C 1
ATOM 683 O O . SER A 1 89 ? 2.500 -6.432 -1.759 1.00 91.06 89 SER A O 1
ATOM 685 N N . GLY A 1 90 ? 2.026 -4.249 -1.750 1.00 88.81 90 GLY A N 1
ATOM 686 C CA . GLY A 1 90 ? 1.085 -4.351 -2.871 1.00 88.81 90 GLY A CA 1
ATOM 687 C C . GLY A 1 90 ? 1.752 -4.731 -4.199 1.00 88.81 90 GLY A C 1
ATOM 688 O O . GLY A 1 90 ? 1.108 -5.358 -5.027 1.00 88.81 90 GLY A O 1
ATOM 689 N N . ALA A 1 91 ? 3.034 -4.398 -4.384 1.00 90.44 91 ALA A N 1
ATOM 690 C CA . ALA A 1 91 ? 3.771 -4.706 -5.610 1.00 90.44 91 ALA A CA 1
ATOM 691 C C . ALA A 1 91 ? 4.121 -6.192 -5.755 1.00 90.44 91 ALA A C 1
ATOM 693 O O . ALA A 1 91 ? 4.381 -6.641 -6.860 1.00 90.44 91 ALA A O 1
ATOM 694 N N . GLU A 1 92 ? 4.128 -6.949 -4.657 1.00 88.56 92 GLU A N 1
ATOM 695 C CA . GLU A 1 92 ? 4.384 -8.394 -4.684 1.00 88.56 92 GLU A CA 1
ATOM 696 C C . GLU A 1 92 ? 3.172 -9.200 -5.179 1.00 88.56 92 GLU A C 1
ATOM 698 O O . GLU A 1 92 ? 3.321 -10.348 -5.583 1.00 88.56 92 GLU A O 1
ATOM 703 N N . ALA A 1 93 ? 1.975 -8.606 -5.158 1.00 79.06 93 ALA A N 1
ATOM 704 C CA . ALA A 1 93 ? 0.747 -9.239 -5.638 1.00 79.06 93 ALA A CA 1
ATOM 705 C C . ALA A 1 93 ? 0.497 -9.037 -7.150 1.00 79.06 93 ALA A C 1
ATOM 707 O O . ALA A 1 93 ? -0.541 -9.477 -7.644 1.00 79.06 93 ALA A O 1
ATOM 708 N N . LEU A 1 94 ? 1.398 -8.343 -7.859 1.00 75.62 94 LEU A N 1
ATOM 709 C CA . LEU A 1 94 ? 1.337 -8.093 -9.306 1.00 75.62 94 LEU A CA 1
ATOM 710 C C . LEU A 1 94 ? 2.194 -9.096 -10.083 1.00 75.62 94 LEU A C 1
ATOM 712 O O . LEU A 1 94 ? 1.745 -9.492 -11.181 1.00 75.62 94 LEU A O 1
#

pLDDT: mean 91.58, std 4.16, range [73.5, 96.19]